Protein AF-A0A8S3JHY5-F1 (afdb_monomer)

Organism: NCBI:txid392030

Radius of gyration: 18.74 Å; Cα contacts (8 Å, |Δi|>4): 51; chains: 1; bounding box: 40×26×51 Å

Mean predicted aligned error: 10.43 Å

Nearest PDB structures (foldseek):
  8h3y-assembly3_C  TM=4.735E-01  e=1.325E+00  Bacteroides fragilis
  7tnq-assembly1_l  TM=4.739E-01  e=5.064E+00  Toxoplasma gondii ME49
  6ywy-assembly1_4  TM=3.310E-01  e=4.719E+00  Neurospora crassa
  3bgh-assembly1_A  TM=3.138E-01  e=5.064E+00  Helicobacter pylori 26695

InterPro domains:
  IPR002035 von Willebrand factor, type A [PS50234] (24-74)
  IPR036465 von Willebrand factor A-like domain superfamily [G3DSA:3.40.50.410] (21-74)
  IPR036465 von Willebrand factor A-like domain superfamily [SSF53300] (23-72)
  IPR052969 Threonine-specific kinase-like protein [PTHR47763] (13-74)

pLDDT: mean 82.81, std 13.6, range [42.81, 96.56]

Secondary structure (DSSP, 8-state):
-----------PPPPP---TTEEEEEEEEE-SGGGTTTHHHHHHHHHHHHHHHHHHH--EEEEEEEEE-PPPP-

Solvent-accessible surface area (backbone atoms only — not comparable to full-atom values): 4973 Å² total; per-residue (Å²): 140,82,83,80,83,80,77,76,86,70,84,73,76,81,77,78,90,70,61,90,56,54,46,83,45,75,49,78,41,77,63,40,83,90,33,64,86,46,51,66,56,52,56,50,51,53,51,55,52,54,53,50,47,43,71,74,66,74,36,51,73,49,80,47,80,44,79,45,65,77,81,78,86,133

Foldseek 3Di:
DDDDDDDDPDPDPDDDPDDPLEAEDEAEDEPEPVCVVVPVVVVVVVVVVVVVCCVPVVGHYDYYYHYDYDDDDD

Sequence (74 aa):
MAAALKMDKVDRPQLAQHDSSILDLVFVMDCTGSMGSYIASATSNIRDIVQEIVISEKSDIHLALVEYRDHPPQ

Structure (mmCIF, N/CA/C/O backbone):
data_AF-A0A8S3JHY5-F1
#
_entry.id   AF-A0A8S3JHY5-F1
#
loop_
_atom_site.group_PDB
_atom_site.id
_atom_site.type_symbol
_atom_site.label_atom_id
_atom_site.label_alt_id
_atom_site.label_comp_id
_atom_site.label_asym_id
_atom_site.label_entity_id
_atom_site.label_seq_id
_atom_site.pdbx_PDB_ins_code
_atom_site.Cartn_x
_atom_site.Cartn_y
_atom_site.Cartn_z
_atom_site.occupancy
_atom_site.B_iso_or_equiv
_atom_site.auth_seq_id
_atom_site.auth_comp_id
_atom_site.auth_asym_id
_atom_site.auth_atom_id
_atom_site.pdbx_PDB_model_num
ATOM 1 N N . MET A 1 1 ? -23.566 13.534 -34.754 1.00 42.81 1 MET A N 1
ATOM 2 C CA . MET A 1 1 ? -24.441 12.507 -34.150 1.00 42.81 1 MET A CA 1
ATOM 3 C C . MET A 1 1 ? -23.583 11.635 -33.253 1.00 42.81 1 MET A C 1
ATOM 5 O O . MET A 1 1 ? -22.654 11.029 -33.764 1.00 42.81 1 MET A O 1
ATOM 9 N N . ALA A 1 2 ? -23.836 11.620 -31.945 1.00 44.09 2 ALA A N 1
ATOM 10 C CA . ALA A 1 2 ? -23.164 10.725 -31.005 1.00 44.09 2 ALA A CA 1
ATOM 11 C C . ALA A 1 2 ? -24.158 9.632 -30.598 1.00 44.09 2 ALA A C 1
ATOM 13 O O . ALA A 1 2 ? -25.253 9.941 -30.129 1.00 44.09 2 ALA A O 1
ATOM 14 N N . ALA A 1 3 ? -23.807 8.369 -30.835 1.00 53.66 3 ALA A N 1
ATOM 15 C CA . ALA A 1 3 ? -24.593 7.236 -30.372 1.00 53.66 3 ALA A CA 1
ATOM 16 C C . ALA A 1 3 ? -24.347 7.049 -28.869 1.00 53.66 3 ALA A C 1
ATOM 18 O O . ALA A 1 3 ? -23.207 6.880 -28.442 1.00 53.66 3 ALA A O 1
ATOM 19 N N . ALA A 1 4 ? -25.410 7.104 -28.066 1.00 57.53 4 ALA A N 1
ATOM 20 C CA . ALA A 1 4 ? -25.334 6.789 -26.647 1.00 57.53 4 ALA A CA 1
ATOM 21 C C . ALA A 1 4 ? -25.172 5.270 -26.474 1.00 57.53 4 ALA A C 1
ATOM 23 O O . ALA A 1 4 ? -26.034 4.498 -26.897 1.00 57.53 4 ALA A O 1
ATOM 24 N N . LEU A 1 5 ? -24.064 4.849 -25.860 1.00 57.81 5 LEU A N 1
ATOM 25 C CA . LEU A 1 5 ? -23.838 3.469 -25.435 1.00 57.81 5 LEU A CA 1
ATOM 26 C C . LEU A 1 5 ? -24.907 3.092 -24.399 1.00 57.81 5 LEU A C 1
ATOM 28 O O . LEU A 1 5 ? -24.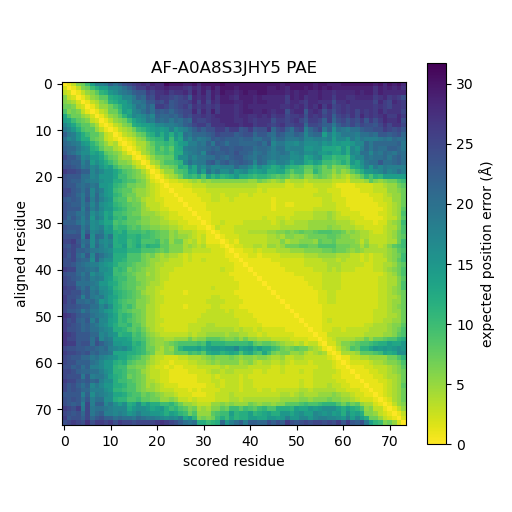951 3.657 -23.307 1.00 57.81 5 LEU A O 1
ATOM 32 N N . LYS A 1 6 ? -25.786 2.149 -24.746 1.00 60.94 6 LYS A N 1
ATOM 33 C CA . LYS A 1 6 ? -26.695 1.525 -23.782 1.00 60.94 6 LYS A CA 1
ATOM 34 C C . LYS A 1 6 ? -25.888 0.508 -22.981 1.00 60.94 6 LYS A C 1
ATOM 36 O O . LYS A 1 6 ? -25.410 -0.465 -23.551 1.00 60.94 6 LYS A O 1
ATOM 41 N N . MET A 1 7 ? -25.711 0.752 -21.686 1.00 61.81 7 MET A N 1
ATOM 42 C CA . MET A 1 7 ? -25.206 -0.268 -20.771 1.00 61.81 7 MET A CA 1
ATOM 43 C C . MET A 1 7 ? -26.396 -1.071 -20.259 1.00 61.81 7 MET A C 1
ATOM 45 O O . MET A 1 7 ? -27.295 -0.508 -19.628 1.00 61.81 7 MET A O 1
ATOM 49 N N . ASP A 1 8 ? -26.415 -2.368 -20.547 1.00 71.38 8 ASP A N 1
ATOM 50 C CA . ASP A 1 8 ? -27.386 -3.272 -19.947 1.00 71.38 8 ASP A CA 1
ATOM 51 C C . ASP A 1 8 ? -27.175 -3.292 -18.428 1.00 71.38 8 ASP A C 1
ATOM 53 O O . ASP A 1 8 ? -26.041 -3.298 -17.937 1.00 71.38 8 ASP A O 1
ATOM 57 N N . LYS A 1 9 ? -28.273 -3.252 -17.663 1.00 64.19 9 LYS A N 1
ATOM 58 C CA . LYS A 1 9 ? -28.229 -3.431 -16.207 1.00 64.19 9 LYS A CA 1
ATOM 59 C C . LYS A 1 9 ? -27.749 -4.854 -15.931 1.00 64.19 9 LYS A C 1
ATOM 61 O O . LYS A 1 9 ? -28.544 -5.784 -15.936 1.00 64.19 9 LYS A O 1
ATOM 66 N N . VAL A 1 10 ? -26.449 -5.009 -15.713 1.00 71.94 10 VAL A N 1
ATOM 67 C CA . VAL A 1 10 ? -25.876 -6.254 -15.204 1.00 71.94 10 VAL A CA 1
ATOM 68 C C . VAL A 1 10 ? -26.387 -6.441 -13.777 1.00 71.94 10 VAL A C 1
ATOM 70 O O . VAL A 1 10 ? -26.299 -5.509 -12.969 1.00 71.94 10 VAL A O 1
ATOM 73 N N . ASP A 1 11 ? -26.943 -7.617 -13.481 1.00 73.56 11 ASP A N 1
ATOM 74 C CA . ASP A 1 11 ? -27.333 -7.987 -12.121 1.00 73.56 11 ASP A CA 1
ATOM 75 C C . ASP A 1 11 ? -26.101 -7.890 -11.224 1.00 73.56 11 ASP A C 1
ATOM 77 O O . ASP A 1 11 ? -25.113 -8.609 -11.395 1.00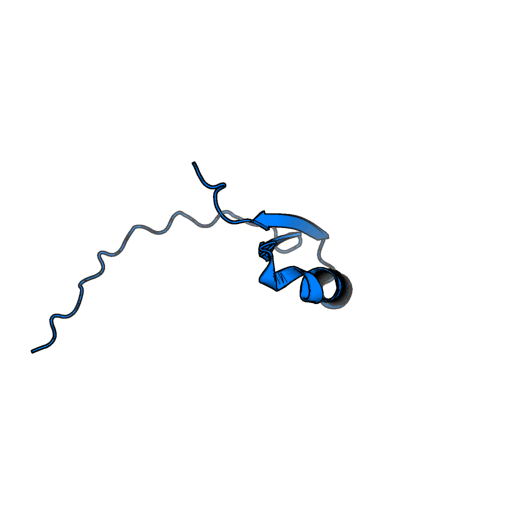 73.56 11 ASP A O 1
ATOM 81 N N . ARG A 1 12 ? -26.131 -6.935 -10.291 1.00 65.44 12 ARG A N 1
ATOM 82 C CA . ARG A 1 12 ? -25.056 -6.806 -9.312 1.00 65.44 12 ARG A CA 1
ATOM 83 C C . ARG A 1 12 ? -25.129 -8.026 -8.397 1.00 65.44 12 ARG A C 1
ATOM 85 O O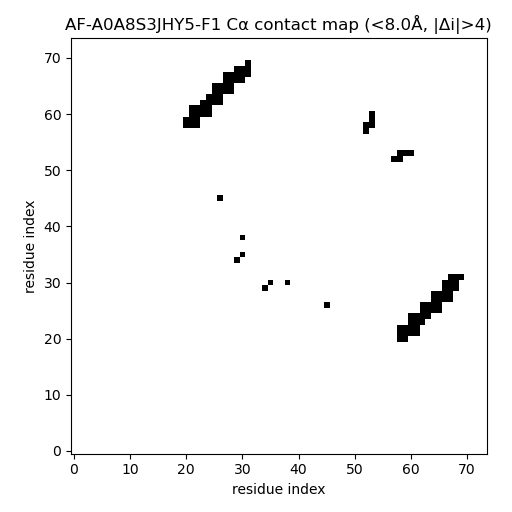 . ARG A 1 12 ? -26.225 -8.342 -7.929 1.00 65.44 12 ARG A O 1
ATOM 92 N N . PRO A 1 13 ? -23.998 -8.691 -8.115 1.00 72.12 13 PRO A N 1
ATOM 93 C CA . PRO A 1 13 ? -23.990 -9.770 -7.143 1.00 72.12 13 PRO A CA 1
ATOM 94 C C . PRO A 1 13 ? -24.533 -9.254 -5.808 1.00 72.12 13 PRO A C 1
ATOM 96 O O . PRO A 1 13 ? -24.326 -8.091 -5.445 1.00 72.12 13 PRO A O 1
ATOM 99 N N . GLN A 1 14 ? -25.256 -10.115 -5.092 1.00 73.50 14 GLN A N 1
ATOM 100 C CA . GLN A 1 14 ? -25.707 -9.801 -3.741 1.00 73.50 14 GLN A CA 1
ATOM 101 C C . GLN A 1 14 ? -24.480 -9.498 -2.882 1.00 73.50 14 GLN A C 1
ATOM 103 O O . GLN A 1 14 ? -23.540 -10.290 -2.831 1.00 73.50 14 GLN A O 1
ATOM 108 N N . LEU A 1 15 ? -24.481 -8.319 -2.260 1.00 67.94 15 LEU A N 1
ATOM 109 C CA . LEU A 1 15 ? -23.413 -7.910 -1.358 1.00 67.94 15 LEU A CA 1
ATOM 110 C C . LEU A 1 15 ? -23.366 -8.902 -0.195 1.00 67.94 15 LEU A C 1
ATOM 112 O O . LEU A 1 15 ? -24.409 -9.244 0.368 1.00 67.94 15 LEU A O 1
ATOM 116 N N . ALA A 1 16 ? -22.169 -9.374 0.146 1.00 69.56 16 ALA A N 1
ATOM 117 C CA . ALA A 1 16 ? -22.006 -10.239 1.300 1.00 69.56 16 ALA A CA 1
ATOM 118 C C . ALA A 1 16 ? -22.409 -9.479 2.576 1.00 69.56 16 ALA A C 1
ATOM 120 O O . ALA A 1 16 ? -22.224 -8.265 2.692 1.00 69.56 16 ALA A O 1
ATOM 121 N N . GLN A 1 17 ? -23.005 -10.195 3.527 1.00 64.75 17 GLN A N 1
ATOM 122 C CA . GLN A 1 17 ? -23.289 -9.661 4.854 1.00 64.75 17 GLN A CA 1
ATOM 123 C C . GLN A 1 17 ? -21.961 -9.549 5.606 1.00 64.75 17 GLN A C 1
ATOM 125 O O . GLN A 1 17 ? -21.469 -10.531 6.153 1.00 64.75 17 GLN A O 1
ATOM 130 N N . HIS A 1 18 ? -21.355 -8.366 5.562 1.00 63.97 18 HIS A N 1
ATOM 131 C CA . HIS A 1 18 ? -20.122 -8.078 6.283 1.00 63.97 18 HIS A CA 1
ATOM 132 C C . HIS A 1 18 ? -20.437 -7.652 7.720 1.00 63.97 18 HIS A C 1
ATOM 134 O O . HIS A 1 18 ? -21.380 -6.893 7.959 1.00 63.97 18 HIS A O 1
ATOM 140 N N . ASP A 1 19 ? -19.642 -8.142 8.668 1.00 72.94 19 ASP A N 1
ATOM 141 C CA . ASP A 1 19 ? -19.602 -7.6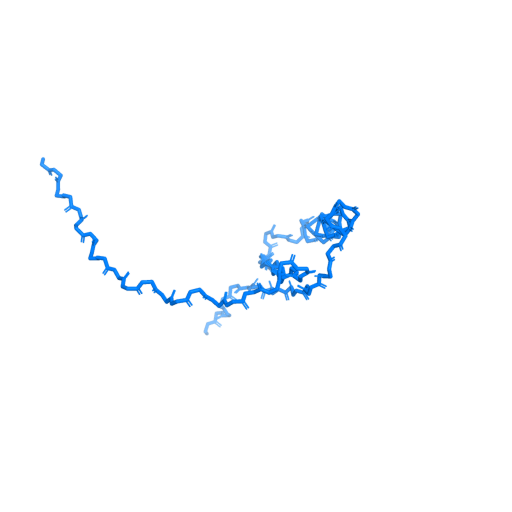01 10.021 1.00 72.94 19 ASP A CA 1
ATOM 142 C C . ASP A 1 19 ? -18.967 -6.207 9.958 1.00 72.94 19 ASP A C 1
ATOM 144 O O . ASP A 1 19 ? -17.837 -6.061 9.502 1.00 72.94 19 ASP A O 1
ATOM 148 N N . SER A 1 20 ? -19.689 -5.172 10.395 1.00 70.00 20 SER A N 1
ATOM 149 C CA . SER A 1 20 ? -19.193 -3.792 10.364 1.00 70.00 20 SER A CA 1
ATOM 150 C C . SER A 1 20 ? -18.014 -3.541 11.308 1.00 70.00 20 SER A C 1
ATOM 152 O O . SER A 1 20 ? -17.442 -2.459 11.265 1.00 70.00 20 SER A O 1
ATOM 154 N N . SER A 1 21 ? -17.683 -4.497 12.182 1.00 77.44 21 SER A N 1
ATOM 155 C CA . SER A 1 21 ? -16.504 -4.435 13.051 1.00 77.44 21 SER A CA 1
ATOM 156 C C . SER A 1 21 ? -15.204 -4.866 12.363 1.00 77.44 21 SER A C 1
ATOM 158 O O . SER A 1 21 ? -14.129 -4.627 12.915 1.00 77.44 21 SER A O 1
ATOM 160 N N . ILE A 1 22 ? -15.292 -5.464 11.166 1.00 84.44 22 ILE A N 1
ATOM 161 C CA . ILE A 1 22 ? -14.145 -5.974 10.413 1.00 84.44 22 ILE A CA 1
ATOM 162 C C . ILE A 1 22 ? -14.028 -5.232 9.082 1.00 84.44 22 ILE A C 1
ATOM 164 O O . ILE A 1 22 ? -14.955 -5.213 8.270 1.00 84.44 22 ILE A O 1
ATOM 168 N N . LEU A 1 23 ? -12.855 -4.650 8.841 1.00 87.44 23 LEU A N 1
ATOM 169 C CA . LEU A 1 23 ? -12.510 -3.993 7.588 1.00 87.44 23 LEU A CA 1
ATOM 170 C C . LEU A 1 23 ? -11.483 -4.828 6.819 1.00 87.44 23 LEU A C 1
ATOM 172 O O . LEU A 1 23 ? -10.324 -4.936 7.222 1.00 87.44 23 LEU A O 1
ATOM 176 N N . ASP A 1 24 ? -11.887 -5.351 5.664 1.00 90.56 24 ASP A N 1
ATOM 177 C CA . ASP A 1 24 ? -10.963 -5.949 4.703 1.00 90.56 24 ASP A CA 1
ATOM 178 C C . ASP A 1 24 ? -10.401 -4.852 3.783 1.00 90.56 24 ASP A C 1
ATOM 180 O O . ASP A 1 24 ? -11.137 -4.209 3.027 1.00 90.56 24 ASP A O 1
ATOM 184 N N . LEU A 1 25 ? -9.087 -4.629 3.835 1.00 92.25 25 LEU A N 1
ATOM 185 C CA . LEU A 1 25 ? -8.399 -3.587 3.075 1.00 92.25 25 LEU A CA 1
ATOM 186 C C . LEU A 1 25 ? -7.302 -4.190 2.198 1.00 92.25 25 LEU A C 1
ATOM 188 O O . LEU A 1 25 ? -6.383 -4.850 2.683 1.00 92.25 25 LEU A O 1
ATOM 192 N N . VAL A 1 26 ? -7.369 -3.916 0.893 1.00 96.00 26 VAL A N 1
ATOM 193 C CA . VAL A 1 26 ? -6.364 -4.361 -0.078 1.00 96.00 26 VAL A CA 1
ATOM 194 C C . VAL A 1 26 ? -5.691 -3.159 -0.725 1.00 96.00 26 VAL A C 1
ATOM 196 O O . VAL A 1 26 ? -6.354 -2.340 -1.360 1.00 96.00 26 VAL A O 1
ATOM 199 N N . PHE A 1 27 ? -4.366 -3.090 -0.623 1.00 96.19 27 PHE A N 1
ATOM 200 C CA . PHE A 1 27 ? -3.554 -2.175 -1.420 1.00 96.19 27 PHE A CA 1
ATOM 201 C C . PHE A 1 27 ? -3.009 -2.906 -2.639 1.00 96.19 27 PHE A C 1
ATOM 203 O O . PHE A 1 27 ? -2.393 -3.960 -2.511 1.00 96.19 27 PHE A O 1
ATOM 210 N N . VAL A 1 28 ? -3.217 -2.338 -3.825 1.00 95.62 28 VAL A N 1
ATOM 211 C CA . VAL A 1 28 ? -2.639 -2.847 -5.072 1.00 95.62 28 VAL A CA 1
ATOM 212 C C . VAL A 1 28 ? -1.567 -1.867 -5.527 1.00 95.62 28 VAL A C 1
ATOM 214 O O . VAL A 1 28 ? -1.858 -0.702 -5.792 1.00 95.62 28 VAL A O 1
ATOM 217 N N . MET A 1 29 ? -0.322 -2.328 -5.574 1.00 94.56 29 MET A N 1
ATOM 218 C CA . MET A 1 29 ? 0.857 -1.498 -5.761 1.00 94.56 29 MET A CA 1
ATOM 219 C C . MET A 1 29 ? 1.536 -1.780 -7.100 1.00 94.56 29 MET A C 1
ATOM 221 O O . MET A 1 29 ? 1.879 -2.921 -7.409 1.00 94.56 29 MET A O 1
ATOM 225 N N . ASP A 1 30 ? 1.748 -0.714 -7.870 1.00 92.69 30 ASP A N 1
ATOM 226 C CA . ASP A 1 30 ? 2.571 -0.739 -9.078 1.00 92.69 30 ASP A CA 1
ATOM 227 C C . ASP A 1 30 ? 4.050 -0.882 -8.699 1.00 92.69 30 ASP A C 1
ATOM 229 O O . ASP A 1 30 ? 4.616 -0.020 -8.019 1.00 92.69 30 ASP A O 1
ATOM 233 N N . CYS A 1 31 ? 4.672 -1.966 -9.158 1.00 92.19 31 CYS A N 1
ATOM 234 C CA . CYS A 1 31 ? 6.086 -2.260 -8.960 1.00 92.19 31 CYS A CA 1
ATOM 235 C C . CYS A 1 31 ? 6.882 -2.253 -10.283 1.00 92.19 31 CYS A C 1
ATOM 237 O O . CYS A 1 31 ? 7.905 -2.942 -10.384 1.00 92.19 31 CYS A O 1
ATOM 239 N N . THR A 1 32 ? 6.425 -1.513 -11.304 1.00 91.12 32 THR A N 1
ATOM 240 C CA . THR A 1 32 ? 7.169 -1.256 -12.552 1.00 91.12 32 THR A CA 1
ATOM 241 C C . THR A 1 32 ? 8.429 -0.416 -12.310 1.00 91.12 32 THR A C 1
ATOM 243 O O . THR A 1 32 ? 8.602 0.228 -11.273 1.00 91.12 32 THR A O 1
ATOM 246 N N . GLY A 1 33 ? 9.353 -0.413 -13.278 1.00 87.25 33 GLY A N 1
ATOM 247 C CA . GLY A 1 33 ? 10.661 0.241 -13.131 1.00 87.25 33 GLY A CA 1
ATOM 248 C C . GLY A 1 33 ? 10.591 1.741 -12.810 1.00 87.25 33 GLY A C 1
ATOM 249 O O . GLY A 1 33 ? 11.406 2.234 -12.031 1.00 87.25 33 GLY A O 1
ATOM 250 N N . SER A 1 34 ? 9.593 2.460 -13.335 1.00 90.69 34 SER A N 1
ATOM 251 C CA . SER A 1 34 ? 9.367 3.884 -13.042 1.00 90.69 34 SER A CA 1
ATOM 252 C C . SER A 1 34 ? 8.959 4.155 -11.595 1.00 90.69 34 SER A C 1
ATOM 254 O O . SER A 1 34 ? 9.150 5.267 -11.105 1.00 90.69 34 SER A O 1
ATOM 256 N N . MET A 1 35 ? 8.434 3.150 -10.891 1.00 93.69 35 MET A N 1
ATOM 257 C CA . MET A 1 35 ? 7.974 3.295 -9.513 1.00 93.69 35 MET A CA 1
ATOM 258 C C . MET A 1 35 ? 9.091 3.168 -8.480 1.00 93.69 35 MET A C 1
ATOM 260 O O . MET A 1 35 ? 8.852 3.470 -7.315 1.00 93.69 35 MET A O 1
ATOM 264 N N . GLY A 1 36 ? 10.314 2.783 -8.866 1.00 87.88 36 GLY A N 1
ATOM 265 C CA . GLY A 1 36 ? 11.400 2.461 -7.930 1.00 87.88 36 GLY A CA 1
ATOM 266 C C . GLY A 1 36 ? 11.653 3.511 -6.836 1.00 87.88 36 GLY A C 1
ATOM 267 O O . GLY A 1 36 ? 11.798 3.153 -5.669 1.00 87.88 36 GLY A O 1
ATOM 268 N N . SER A 1 37 ? 11.630 4.807 -7.172 1.00 90.94 37 SER A N 1
ATOM 269 C CA . SER A 1 37 ? 11.795 5.902 -6.197 1.00 90.94 37 SER A CA 1
ATOM 270 C C . SER A 1 37 ? 10.593 6.102 -5.268 1.00 90.94 37 SER A C 1
ATOM 272 O O . SER A 1 37 ? 10.725 6.696 -4.200 1.00 90.94 37 SER A O 1
ATOM 274 N N . TYR A 1 38 ? 9.420 5.617 -5.664 1.00 92.62 38 TYR A N 1
ATOM 275 C CA . TYR A 1 38 ? 8.157 5.795 -4.956 1.00 92.62 38 TYR A CA 1
ATOM 276 C C . TYR A 1 38 ? 7.813 4.618 -4.051 1.00 92.62 38 TYR A C 1
ATOM 278 O O . TYR A 1 38 ? 7.034 4.805 -3.122 1.00 92.62 38 TYR A O 1
ATOM 286 N N . ILE A 1 39 ? 8.415 3.440 -4.260 1.00 91.88 39 ILE A N 1
ATOM 287 C CA . ILE A 1 39 ? 8.104 2.225 -3.491 1.00 91.88 39 ILE A CA 1
ATOM 288 C C . ILE A 1 39 ? 8.216 2.472 -1.982 1.00 91.88 39 ILE A C 1
ATOM 290 O O . ILE A 1 39 ? 7.303 2.147 -1.222 1.00 91.88 39 ILE A O 1
ATOM 294 N N . ALA A 1 40 ? 9.305 3.111 -1.547 1.00 92.50 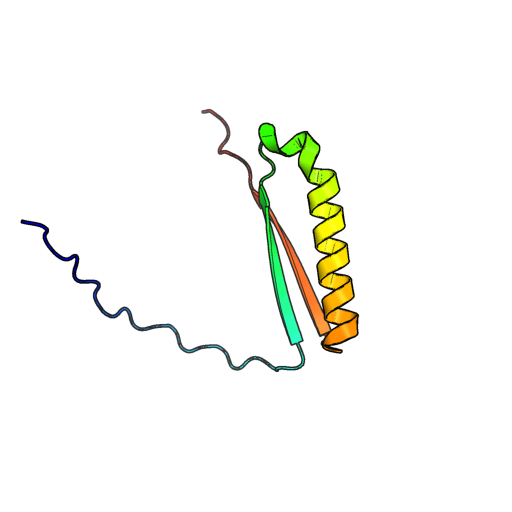40 ALA A N 1
ATOM 295 C CA . ALA A 1 40 ? 9.529 3.413 -0.136 1.00 92.50 40 ALA A CA 1
ATOM 296 C C . ALA A 1 40 ? 8.466 4.368 0.435 1.00 92.50 40 ALA A C 1
ATOM 298 O O . ALA A 1 40 ? 7.929 4.120 1.514 1.00 92.50 40 ALA A O 1
ATOM 299 N N . SER A 1 41 ? 8.126 5.427 -0.308 1.00 95.56 41 SER A N 1
ATOM 300 C CA . SER A 1 41 ? 7.105 6.399 0.109 1.00 95.56 41 SER A CA 1
ATOM 301 C C . SER A 1 41 ? 5.709 5.776 0.128 1.00 95.56 41 SER A C 1
ATOM 303 O O . SER A 1 41 ? 4.976 5.952 1.093 1.00 95.56 41 SER A O 1
ATOM 305 N N . ALA A 1 42 ? 5.361 4.980 -0.885 1.00 94.25 42 ALA A N 1
ATOM 306 C CA . ALA A 1 42 ? 4.100 4.248 -0.946 1.00 94.25 42 ALA A CA 1
ATOM 307 C C . ALA A 1 42 ? 3.954 3.291 0.242 1.00 94.25 42 ALA A C 1
ATOM 309 O O . ALA A 1 42 ? 2.914 3.267 0.893 1.00 94.25 42 ALA A O 1
ATOM 310 N N . THR A 1 43 ? 5.024 2.571 0.586 1.00 93.62 43 THR A N 1
ATOM 311 C CA . THR A 1 43 ? 5.032 1.668 1.743 1.00 93.62 43 THR A CA 1
ATOM 312 C C . THR A 1 43 ? 4.821 2.431 3.055 1.00 93.62 43 THR A C 1
ATOM 314 O O . THR A 1 43 ? 4.092 1.955 3.922 1.00 93.62 43 THR A O 1
ATOM 317 N N . SER A 1 44 ? 5.444 3.607 3.215 1.00 96.25 44 SER A N 1
ATOM 318 C CA . SER A 1 44 ? 5.226 4.469 4.388 1.00 96.25 44 SER A CA 1
ATOM 319 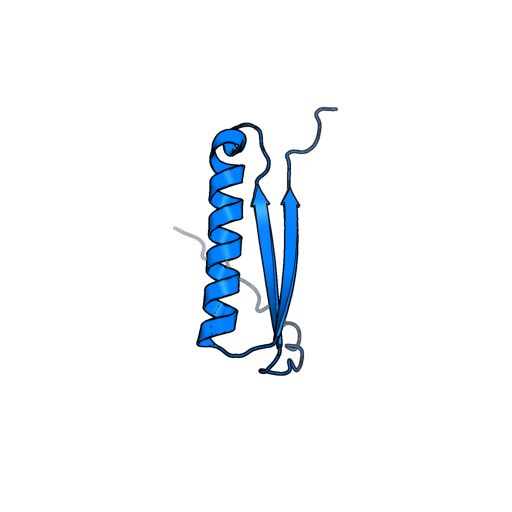C C . SER A 1 44 ? 3.768 4.911 4.477 1.00 96.25 44 SER A C 1
ATOM 321 O O . SER A 1 44 ? 3.117 4.669 5.486 1.00 96.25 44 SER A O 1
ATOM 323 N N . ASN A 1 45 ? 3.228 5.444 3.381 1.00 96.38 45 ASN A N 1
ATOM 324 C CA . ASN A 1 45 ? 1.859 5.949 3.339 1.00 96.38 45 ASN A CA 1
ATOM 325 C C . ASN A 1 45 ? 0.827 4.851 3.629 1.00 96.38 45 ASN A C 1
ATOM 327 O O . ASN A 1 45 ? -0.151 5.102 4.324 1.00 96.38 45 ASN A O 1
ATOM 331 N N . ILE A 1 46 ? 1.041 3.627 3.131 1.00 96.19 46 ILE A N 1
ATOM 332 C CA . ILE A 1 46 ? 0.169 2.480 3.427 1.00 96.19 46 ILE A CA 1
ATOM 333 C C . ILE A 1 46 ? 0.119 2.213 4.935 1.00 96.19 46 ILE A C 1
ATOM 335 O O . ILE A 1 46 ? -0.962 2.001 5.481 1.00 96.19 46 ILE A O 1
ATOM 339 N N . ARG A 1 47 ? 1.268 2.253 5.623 1.00 95.00 47 ARG A N 1
ATOM 340 C CA . ARG A 1 47 ? 1.314 2.065 7.081 1.00 95.00 47 ARG A CA 1
ATOM 341 C C . ARG A 1 47 ? 0.584 3.179 7.816 1.00 95.00 47 ARG A C 1
ATOM 343 O O . ARG A 1 47 ? -0.201 2.873 8.707 1.00 95.00 47 ARG A O 1
ATOM 350 N N . ASP A 1 48 ? 0.811 4.426 7.416 1.00 96.56 48 ASP A N 1
ATOM 351 C CA . ASP A 1 48 ? 0.182 5.588 8.045 1.00 96.56 48 ASP A CA 1
ATOM 352 C C . ASP A 1 48 ? -1.347 5.527 7.906 1.00 96.56 48 ASP A C 1
ATOM 354 O O . ASP A 1 48 ? -2.066 5.735 8.880 1.00 96.56 48 ASP A O 1
ATOM 358 N N . ILE A 1 49 ? -1.851 5.141 6.726 1.00 94.81 49 ILE A N 1
ATOM 359 C CA . ILE A 1 49 ? -3.288 4.946 6.482 1.00 94.81 49 ILE A CA 1
ATOM 360 C C . ILE A 1 49 ? -3.856 3.847 7.383 1.00 94.81 49 ILE A C 1
ATOM 362 O O . ILE A 1 49 ? -4.874 4.056 8.035 1.00 94.81 49 ILE A O 1
ATOM 366 N N . VAL A 1 50 ? -3.213 2.675 7.431 1.00 93.25 50 VAL A N 1
ATOM 367 C CA . VAL A 1 50 ? -3.691 1.556 8.260 1.00 93.25 50 VAL A CA 1
ATOM 368 C C . VAL A 1 50 ? -3.707 1.953 9.734 1.00 93.25 50 VAL A C 1
ATOM 370 O O . VAL A 1 50 ? -4.685 1.685 10.427 1.00 93.25 50 VAL A O 1
ATOM 373 N N . GLN A 1 51 ? -2.656 2.622 10.207 1.00 92.25 51 GLN A N 1
ATOM 374 C CA . GLN A 1 51 ? -2.570 3.076 11.588 1.00 92.25 51 GLN A CA 1
ATOM 375 C C . GLN A 1 51 ? -3.680 4.077 11.928 1.00 92.25 51 GLN A C 1
ATOM 377 O O . GLN A 1 51 ? -4.310 3.938 12.976 1.00 92.25 51 GLN A O 1
ATOM 382 N N . GLU A 1 52 ? -3.948 5.045 11.050 1.00 93.00 52 GLU A N 1
ATOM 383 C CA . GLU A 1 52 ? -5.014 6.028 11.260 1.00 93.00 52 GLU A CA 1
ATOM 384 C C . GLU A 1 52 ? -6.389 5.356 11.350 1.00 93.00 52 GLU A C 1
ATOM 386 O O . GLU A 1 52 ? -7.146 5.644 12.273 1.00 93.00 52 GLU A O 1
ATOM 391 N N . ILE A 1 53 ? -6.681 4.393 10.467 1.00 90.56 53 ILE A N 1
ATOM 392 C CA . ILE A 1 53 ? -7.959 3.663 10.481 1.00 90.56 53 ILE A CA 1
ATOM 393 C C . ILE A 1 53 ? -8.133 2.870 11.784 1.00 90.56 53 ILE A C 1
ATOM 395 O O . ILE A 1 53 ? -9.209 2.901 12.382 1.00 90.56 53 ILE A O 1
ATOM 399 N N . VAL A 1 54 ? -7.087 2.177 12.256 1.00 87.25 54 VAL A N 1
ATOM 400 C CA . VAL A 1 54 ? -7.149 1.437 13.533 1.00 87.25 54 VAL A CA 1
ATOM 401 C C . VAL A 1 54 ? -7.450 2.384 14.698 1.00 87.25 54 VAL A C 1
ATOM 403 O O . VAL A 1 54 ? -8.234 2.045 15.587 1.00 87.25 54 VAL A O 1
ATOM 406 N N . ILE A 1 55 ? -6.841 3.574 14.700 1.00 88.12 55 ILE A N 1
ATOM 407 C CA . ILE A 1 55 ? -7.029 4.577 15.754 1.00 88.12 55 ILE A CA 1
ATOM 408 C C . ILE A 1 55 ? -8.438 5.186 15.698 1.00 88.12 55 ILE A C 1
ATOM 410 O O . ILE A 1 55 ? -9.061 5.342 16.754 1.00 88.12 55 ILE A O 1
ATOM 414 N N . SER A 1 56 ? -8.939 5.531 14.507 1.00 87.25 56 SER A N 1
ATOM 415 C CA . SER A 1 56 ? -10.206 6.255 14.347 1.00 87.25 56 SER A CA 1
ATOM 416 C C . SER A 1 56 ? -11.430 5.350 14.482 1.00 87.25 56 SER A C 1
ATOM 418 O O . SER A 1 56 ? -12.362 5.690 15.212 1.00 87.25 56 SER A O 1
ATOM 420 N N . GLU A 1 57 ? -11.414 4.180 13.838 1.00 81.50 57 GLU A N 1
ATOM 421 C CA . GLU A 1 57 ? -12.605 3.335 13.687 1.00 81.50 57 GLU A CA 1
ATOM 422 C C . GLU A 1 57 ? -12.694 2.203 14.719 1.00 81.50 57 GLU A C 1
ATOM 424 O O . GLU A 1 57 ? -13.712 1.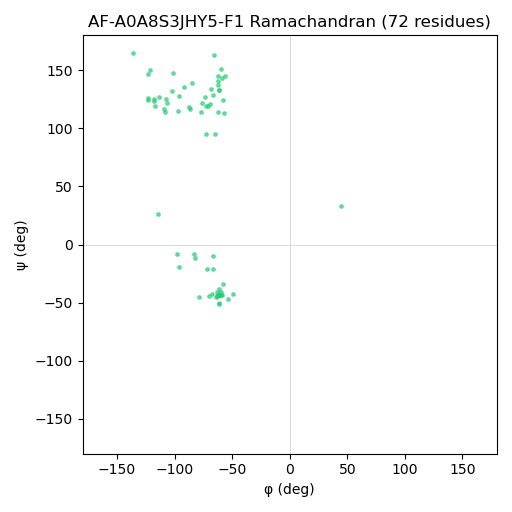514 14.773 1.00 81.50 57 GLU A O 1
ATOM 429 N N . LYS A 1 58 ? -11.646 1.973 15.532 1.00 74.88 58 LYS A N 1
ATOM 430 C CA . LYS A 1 58 ? -11.552 0.843 16.489 1.00 74.88 58 LYS A CA 1
ATOM 431 C C . LYS A 1 58 ? -12.003 -0.501 15.891 1.00 74.88 58 LYS A C 1
ATOM 433 O O . LYS A 1 58 ? -12.604 -1.319 16.585 1.00 74.88 58 LYS A O 1
ATOM 438 N N . SER A 1 59 ? -11.759 -0.686 14.599 1.00 78.00 59 SER A N 1
ATOM 439 C CA . SER A 1 59 ? -12.185 -1.855 13.833 1.00 78.00 59 SER A CA 1
ATOM 440 C C . SER A 1 59 ? -11.012 -2.809 13.644 1.00 78.00 59 SER A C 1
ATOM 442 O O . SER A 1 59 ? -9.865 -2.367 13.522 1.00 78.00 59 SER A O 1
ATOM 444 N N . ASP A 1 60 ? -11.298 -4.108 13.598 1.00 83.75 60 ASP A N 1
ATOM 445 C CA . ASP A 1 60 ? -10.299 -5.119 13.264 1.00 83.75 60 ASP A CA 1
ATOM 446 C C . ASP A 1 60 ? -10.015 -5.050 11.758 1.00 83.75 60 ASP A C 1
ATOM 448 O O . ASP A 1 60 ? -10.933 -5.076 10.937 1.00 83.75 60 ASP A O 1
ATOM 452 N N . ILE A 1 61 ? -8.740 -4.922 11.380 1.00 88.75 61 ILE A N 1
ATOM 453 C CA . ILE A 1 61 ? -8.343 -4.775 9.974 1.00 88.75 61 ILE A CA 1
ATOM 454 C C . ILE A 1 61 ? -7.677 -6.052 9.479 1.00 88.75 61 ILE A C 1
ATOM 456 O O . ILE A 1 61 ? -6.650 -6.480 10.010 1.00 88.75 61 ILE A O 1
ATOM 460 N N . HIS A 1 62 ? -8.199 -6.599 8.384 1.00 91.62 62 HIS A N 1
ATOM 461 C CA . HIS A 1 62 ? -7.484 -7.571 7.569 1.00 91.62 62 HIS A CA 1
ATOM 462 C C . HIS A 1 62 ? -6.828 -6.856 6.396 1.00 91.62 62 HIS A C 1
ATOM 464 O O . HIS A 1 62 ? -7.493 -6.307 5.520 1.00 91.62 62 HIS A O 1
ATOM 470 N N . LEU A 1 63 ? -5.499 -6.860 6.384 1.00 93.25 63 LEU A N 1
ATOM 471 C CA . LEU A 1 63 ? -4.715 -6.175 5.371 1.00 93.25 63 LEU A CA 1
ATOM 472 C C . LEU A 1 63 ? -4.173 -7.167 4.342 1.00 93.25 63 LEU A C 1
ATOM 474 O O . LEU A 1 63 ? -3.528 -8.152 4.704 1.00 93.25 63 LEU A O 1
ATOM 478 N N . ALA A 1 64 ? -4.339 -6.850 3.061 1.00 95.44 64 ALA A N 1
ATOM 479 C CA . ALA A 1 64 ? -3.594 -7.475 1.978 1.00 95.44 64 ALA A CA 1
ATOM 480 C C . ALA A 1 64 ? -2.838 -6.424 1.155 1.00 95.44 64 ALA A C 1
ATOM 482 O O . ALA A 1 64 ? -3.301 -5.300 0.952 1.00 95.44 64 ALA A O 1
ATOM 483 N N . LEU A 1 65 ? -1.670 -6.815 0.651 1.00 95.44 65 LEU A N 1
ATOM 484 C CA . LEU A 1 65 ? -0.883 -6.047 -0.306 1.00 95.44 65 LEU A CA 1
ATOM 485 C C . LEU A 1 65 ? -0.657 -6.920 -1.537 1.00 95.44 65 LEU A C 1
ATOM 487 O O . LEU A 1 65 ? -0.169 -8.043 -1.423 1.00 95.44 65 LEU A O 1
ATOM 491 N N . VAL A 1 66 ? -1.017 -6.403 -2.705 1.00 95.62 66 VAL A N 1
ATOM 492 C CA . VAL A 1 66 ? -0.822 -7.063 -3.994 1.00 95.62 66 VAL A CA 1
ATOM 493 C C . VAL A 1 66 ? 0.112 -6.209 -4.825 1.00 95.62 66 VAL A C 1
ATOM 495 O O . VAL A 1 66 ? -0.199 -5.067 -5.144 1.00 95.62 66 VAL A O 1
ATOM 498 N N . GLU A 1 67 ? 1.250 -6.767 -5.203 1.00 93.62 67 GLU A N 1
ATOM 499 C CA . GLU A 1 67 ? 2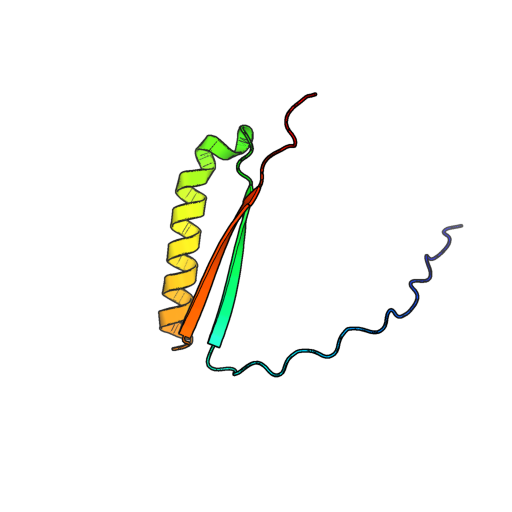.175 -6.124 -6.127 1.00 93.62 67 GLU A CA 1
ATOM 500 C C . GLU A 1 67 ? 1.859 -6.565 -7.554 1.00 93.62 67 GLU A C 1
ATOM 502 O O . GLU A 1 67 ? 1.662 -7.756 -7.810 1.00 93.62 67 GLU A O 1
ATOM 507 N N . TYR A 1 68 ? 1.845 -5.626 -8.496 1.00 92.62 68 TYR A N 1
ATOM 508 C CA . TYR A 1 68 ? 1.770 -5.953 -9.916 1.00 92.62 68 TYR A CA 1
ATOM 509 C C . TYR A 1 68 ? 2.971 -5.396 -10.679 1.00 92.62 68 TYR A C 1
ATOM 511 O O . TYR A 1 68 ? 3.572 -4.384 -10.315 1.00 92.62 68 TYR A O 1
ATOM 519 N N . ARG A 1 69 ? 3.339 -6.102 -11.749 1.00 89.75 69 ARG A N 1
ATOM 520 C CA . ARG A 1 69 ? 4.380 -5.718 -12.705 1.00 89.75 69 ARG A CA 1
ATOM 521 C C . ARG A 1 69 ? 3.890 -5.972 -14.122 1.00 89.75 69 ARG A C 1
ATOM 523 O O . ARG A 1 69 ? 2.925 -6.710 -14.321 1.00 89.75 69 ARG A O 1
ATOM 530 N N . ASP A 1 70 ? 4.595 -5.391 -15.086 1.00 86.81 70 ASP A N 1
ATOM 531 C CA . ASP A 1 70 ? 4.397 -5.727 -16.491 1.00 86.81 70 ASP A CA 1
ATOM 532 C C . ASP A 1 70 ? 4.659 -7.210 -16.758 1.00 86.81 70 ASP A C 1
ATOM 534 O O . ASP A 1 70 ? 5.473 -7.867 -16.099 1.00 86.81 70 ASP A O 1
ATOM 538 N N . HIS A 1 71 ? 3.961 -7.727 -17.766 1.00 82.88 71 HIS A N 1
ATOM 539 C CA . HIS A 1 71 ? 4.203 -9.066 -18.276 1.00 82.88 71 HIS A CA 1
ATOM 540 C C . HIS A 1 71 ? 5.641 -9.155 -18.819 1.00 82.88 71 HIS A C 1
ATOM 542 O O . HIS A 1 71 ? 6.061 -8.255 -19.551 1.00 82.88 71 HIS A O 1
ATOM 548 N N . PRO A 1 72 ? 6.416 -10.203 -18.483 1.00 75.62 72 PRO A N 1
ATOM 549 C CA . PRO A 1 72 ? 7.762 -10.350 -19.020 1.00 75.62 72 PRO A CA 1
ATOM 550 C C . PRO A 1 72 ? 7.732 -10.419 -20.559 1.00 75.62 72 PRO A C 1
ATOM 552 O O . PRO A 1 72 ? 6.799 -10.999 -21.123 1.00 75.62 72 PRO A O 1
ATOM 555 N N . PRO A 1 73 ? 8.724 -9.827 -21.253 1.00 74.75 73 PRO A N 1
ATOM 556 C CA . PRO A 1 73 ? 8.832 -9.950 -22.704 1.00 74.75 73 PRO A CA 1
ATOM 557 C C . PRO A 1 73 ? 9.040 -11.423 -23.096 1.00 74.75 73 PRO A C 1
ATOM 559 O O . PRO A 1 73 ? 9.737 -12.150 -22.386 1.00 74.75 73 PRO A O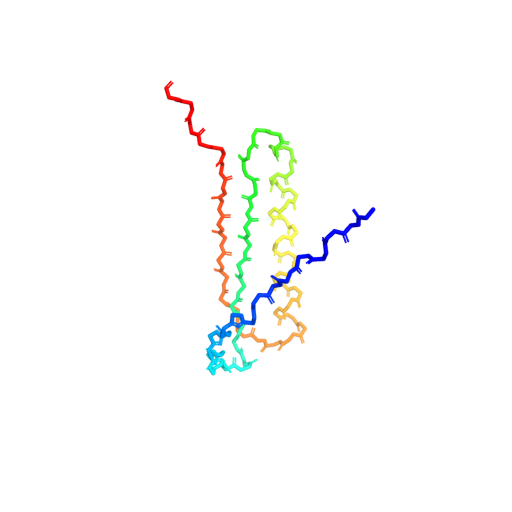 1
ATOM 562 N N . GLN A 1 74 ? 8.401 -11.847 -24.194 1.00 65.62 74 GLN A N 1
ATOM 563 C CA . GLN A 1 74 ? 8.456 -13.217 -24.729 1.00 65.62 74 GLN A CA 1
ATOM 564 C C . GLN A 1 74 ? 9.800 -13.543 -25.382 1.00 65.62 74 GLN A C 1
ATOM 566 O O . GLN A 1 74 ? 10.368 -12.634 -26.032 1.00 65.62 74 GLN A O 1
#